Protein AF-0000000079034826 (afdb_homodimer)

Nearest PDB structures (foldseek):
  6r8k-assembly1_B  TM=9.678E-01  e=1.241E-10  Oryza sativa Japonica Group
  8b2r-assembly1_A  TM=9.821E-01  e=8.761E-10  Oryza sativa
  7qzd-assembly1_A  TM=9.753E-01  e=4.009E-10  Oryza sativa Japonica Group
  7bnt-assembly1_B  TM=9.607E-01  e=3.298E-10  synthetic construct
  6r8m-assembly2_E  TM=9.611E-01  e=1.213E-09  Oryza sativa

Foldseek 3Di:
DKKKWKKFADDDDPVLLVVLQVLLVPFPFWDDWDQDDPVSRMIITIGDPGDNVVSQVSSCVVRVHMDIDDMDDDDD/DKKKWKKFADDDDPVLLVVLQVLLVPFPFWDDWDQDDPVSRIIITIGDPGDRVVSQVSSCVPRVHMDTPDMDDDDD

Structure (mmCIF, N/CA/C/O backbone):
data_AF-0000000079034826-model_v1
#
loop_
_entity.id
_entity.type
_entity.pdbx_description
1 polymer 'HMA domain-containing protein'
#
loop_
_atom_site.group_PDB
_atom_site.id
_atom_site.type_symbol
_atom_site.label_atom_id
_atom_site.label_alt_id
_atom_site.label_comp_id
_atom_site.label_asym_id
_atom_site.label_entity_id
_atom_site.label_seq_id
_atom_site.pdbx_PDB_ins_code
_atom_site.Cartn_x
_atom_site.Cartn_y
_atom_site.Cartn_z
_atom_site.occupancy
_atom_site.B_iso_or_equiv
_atom_site.auth_seq_id
_atom_site.auth_comp_id
_atom_site.auth_asym_id
_atom_site.auth_atom_id
_atom_site.pdbx_PDB_model_num
ATOM 1 N N . MET A 1 1 ? 9.812 16.344 15.727 1 81.5 1 MET A N 1
ATOM 2 C CA . MET A 1 1 ? 9.266 15.219 16.469 1 81.5 1 MET A CA 1
ATOM 3 C C . MET A 1 1 ? 8.289 14.422 15.617 1 81.5 1 MET A C 1
ATOM 5 O O . MET A 1 1 ? 7.539 15 14.82 1 81.5 1 MET A O 1
ATOM 9 N N . MET A 1 2 ? 8.188 13.094 15.805 1 92.06 2 MET A N 1
ATOM 10 C CA . MET A 1 2 ? 7.352 12.219 14.992 1 92.06 2 MET A CA 1
ATOM 11 C C . MET A 1 2 ? 5.895 12.289 15.438 1 92.06 2 MET A C 1
ATOM 13 O O . MET A 1 2 ? 5.605 12.391 16.625 1 92.06 2 MET A O 1
ATOM 17 N N . GLN A 1 3 ? 5.227 12.273 14.438 1 96.88 3 GLN A N 1
ATOM 18 C CA . GLN A 1 3 ? 3.797 12.297 14.734 1 96.88 3 GLN A CA 1
ATOM 19 C C . GLN A 1 3 ? 3.09 11.086 14.133 1 96.88 3 GLN A C 1
ATOM 21 O O . GLN A 1 3 ? 3.477 10.594 13.07 1 96.88 3 GLN A O 1
ATOM 26 N N . LYS A 1 4 ? 1.916 10.719 14.906 1 98.19 4 LYS A N 1
ATOM 27 C CA . LYS A 1 4 ? 0.919 9.758 14.43 1 98.19 4 LYS A CA 1
ATOM 28 C C . LYS A 1 4 ? -0.43 10.438 14.211 1 98.19 4 LYS A C 1
ATOM 30 O O . LYS A 1 4 ? -0.997 11.023 15.133 1 98.19 4 LYS A O 1
ATOM 35 N N . ILE A 1 5 ? -0.812 10.328 13 1 98.62 5 ILE A N 1
ATOM 36 C CA . ILE A 1 5 ? -2.088 10.906 12.602 1 98.62 5 ILE A CA 1
ATOM 37 C C . ILE A 1 5 ? -3.012 9.82 12.07 1 98.62 5 ILE A C 1
ATOM 39 O O . ILE A 1 5 ? -2.607 9.008 11.234 1 98.62 5 ILE A O 1
ATOM 43 N N . VAL A 1 6 ? -4.215 9.727 12.57 1 98.75 6 VAL A N 1
ATOM 44 C CA . VAL A 1 6 ? -5.234 8.828 12.047 1 98.75 6 VAL A CA 1
ATOM 45 C C . VAL A 1 6 ? -6.41 9.633 11.492 1 98.75 6 VAL A C 1
ATOM 47 O O . VAL A 1 6 ? -6.957 10.492 12.188 1 98.75 6 VAL A O 1
ATOM 50 N N . VAL A 1 7 ? -6.719 9.359 10.273 1 98.69 7 VAL A N 1
ATOM 51 C CA . VAL A 1 7 ? -7.812 10.0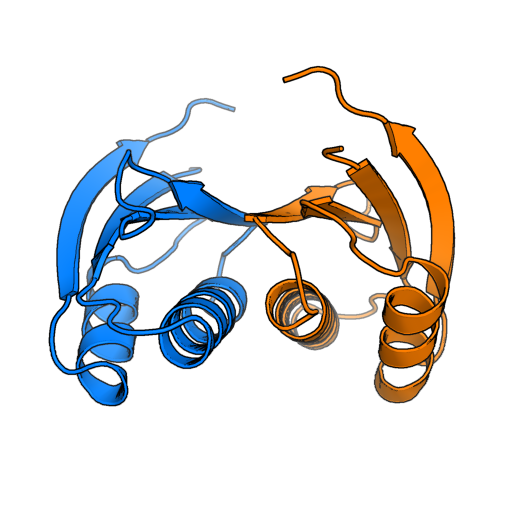39 9.586 1 98.69 7 VAL A CA 1
ATOM 52 C C . VAL A 1 7 ? -8.859 9.023 9.148 1 98.69 7 VAL A C 1
ATOM 54 O O . VAL A 1 7 ? -8.523 8.016 8.516 1 98.69 7 VAL A O 1
ATOM 57 N N . LYS A 1 8 ? -10.039 9.25 9.477 1 98.25 8 LYS A N 1
ATOM 58 C CA . LYS A 1 8 ? -11.148 8.461 8.953 1 98.25 8 LYS A CA 1
ATOM 59 C C . LYS A 1 8 ? -11.625 9.016 7.613 1 98.25 8 LYS A C 1
ATOM 61 O O . LYS A 1 8 ? -11.898 10.211 7.484 1 98.25 8 LYS A O 1
ATOM 66 N N . VAL A 1 9 ? -11.711 8.117 6.633 1 98.06 9 VAL A N 1
ATOM 67 C CA . VAL A 1 9 ? -12.117 8.508 5.285 1 98.06 9 VAL A CA 1
ATOM 68 C C . VAL A 1 9 ? -13.32 7.676 4.848 1 98.06 9 VAL A C 1
ATOM 70 O O . VAL A 1 9 ? -13.539 6.57 5.355 1 98.06 9 VAL A O 1
ATOM 73 N N . LYS A 1 10 ? -14.109 8.258 4.059 1 92.12 10 LYS A N 1
ATOM 74 C CA . LYS A 1 10 ? -15.18 7.496 3.426 1 92.12 10 LYS A CA 1
ATOM 75 C C . LYS A 1 10 ? -14.656 6.684 2.248 1 92.12 10 LYS A C 1
ATOM 77 O O . LYS A 1 10 ? -14.281 7.242 1.213 1 92.12 10 LYS A O 1
ATOM 82 N N . VAL A 1 11 ? -14.484 5.395 2.465 1 90.19 11 VAL A N 1
ATOM 83 C CA . VAL A 1 11 ? -14 4.48 1.436 1 90.19 11 VAL A CA 1
ATOM 84 C C . VAL A 1 11 ? -15.117 3.533 1.011 1 90.19 11 VAL A C 1
ATOM 86 O O . VAL A 1 11 ? -15.664 2.799 1.836 1 90.19 11 VAL A O 1
ATOM 89 N N . GLN A 1 12 ? -15.461 3.631 -0.243 1 89.25 12 GLN A N 1
ATOM 90 C CA . GLN A 1 12 ? -16.578 2.828 -0.733 1 89.25 12 GLN A CA 1
ATOM 91 C C . GLN A 1 12 ? -16.078 1.652 -1.57 1 89.25 12 GLN A C 1
ATOM 93 O O . GLN A 1 12 ? -16.844 0.719 -1.847 1 89.25 12 GLN A O 1
ATOM 98 N N . CYS A 1 13 ? -14.945 1.729 -1.911 1 92.94 13 CYS A N 1
ATOM 99 C CA . CYS A 1 13 ? -14.406 0.662 -2.746 1 92.94 13 CYS A CA 1
ATOM 100 C C . CYS A 1 13 ? -12.883 0.621 -2.662 1 92.94 13 CYS A C 1
ATOM 102 O O . CYS A 1 13 ? -12.266 1.509 -2.072 1 92.94 13 CYS A O 1
ATOM 104 N N . GLU A 1 14 ? -12.258 -0.489 -3.223 1 91.31 14 GLU A N 1
ATOM 105 C CA . GLU A 1 14 ? -10.82 -0.714 -3.152 1 91.31 14 GLU A CA 1
ATOM 106 C C . GLU A 1 14 ? -10.055 0.388 -3.877 1 91.31 14 GLU A C 1
ATOM 108 O O . GLU A 1 14 ? -8.953 0.765 -3.461 1 91.31 14 GLU A O 1
ATOM 113 N N . LYS A 1 15 ? -10.734 1.044 -4.918 1 92.81 15 LYS A N 1
ATOM 114 C CA . LYS A 1 15 ? -10.125 2.146 -5.66 1 92.81 15 LYS A CA 1
ATOM 115 C C . LYS A 1 15 ? -9.961 3.379 -4.777 1 92.81 15 LYS A C 1
ATOM 117 O O . LYS A 1 15 ? -8.938 4.062 -4.836 1 92.81 15 LYS A O 1
ATOM 122 N N . CYS A 1 16 ? -10.93 3.576 -3.928 1 94.94 16 CYS A N 1
ATOM 123 C CA . CYS A 1 16 ? -10.875 4.711 -3.016 1 94.94 16 CYS A CA 1
ATOM 124 C C . CYS A 1 16 ? -9.805 4.508 -1.952 1 94.94 16 CYS A C 1
ATOM 126 O O . CYS A 1 16 ? -9.117 5.453 -1.57 1 94.94 16 CYS A O 1
ATOM 128 N N . ARG A 1 17 ? -9.727 3.357 -1.491 1 95.44 17 ARG A N 1
ATOM 129 C CA . ARG A 1 17 ? -8.711 3.055 -0.491 1 95.44 17 ARG A CA 1
ATOM 130 C C . ARG A 1 17 ? -7.309 3.258 -1.059 1 95.44 17 ARG A C 1
ATOM 132 O O . ARG A 1 17 ? -6.445 3.846 -0.401 1 95.44 17 ARG A O 1
ATOM 139 N N . THR A 1 18 ? -7.117 2.77 -2.266 1 95.81 18 THR A N 1
ATOM 140 C CA . THR A 1 18 ? -5.832 2.934 -2.93 1 95.81 18 THR A CA 1
ATOM 141 C C . THR A 1 18 ? -5.512 4.414 -3.133 1 95.81 18 THR A C 1
ATOM 143 O O . THR A 1 18 ? -4.379 4.844 -2.918 1 95.81 18 THR A O 1
ATOM 146 N N . LYS A 1 19 ? -6.562 5.293 -3.445 1 96.5 19 LYS A N 1
ATOM 147 C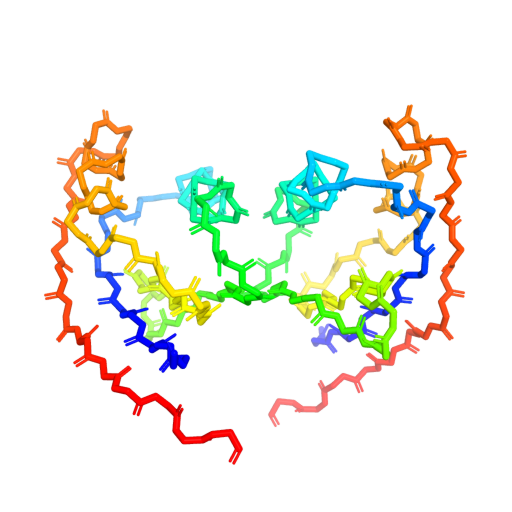 CA . LYS A 1 19 ? -6.395 6.738 -3.586 1 96.5 19 LYS A CA 1
ATOM 148 C C . LYS A 1 19 ? -5.996 7.379 -2.26 1 96.5 19 LYS A C 1
ATOM 150 O O . LYS A 1 19 ? -5.113 8.234 -2.221 1 96.5 19 LYS A O 1
ATOM 155 N N . ALA A 1 20 ? -6.633 6.938 -1.224 1 97.94 20 ALA A N 1
ATOM 156 C CA . ALA A 1 20 ? -6.32 7.477 0.098 1 97.94 20 ALA A CA 1
ATOM 157 C C . ALA A 1 20 ? -4.871 7.18 0.479 1 97.94 20 ALA A C 1
ATOM 159 O O . ALA A 1 20 ? -4.152 8.07 0.945 1 97.94 20 ALA A O 1
ATOM 160 N N . MET A 1 21 ? -4.391 5.977 0.231 1 97.94 21 MET A N 1
ATOM 161 C CA . MET A 1 21 ? -3.02 5.566 0.514 1 97.94 21 MET A CA 1
ATOM 162 C C . MET A 1 21 ? -2.025 6.406 -0.281 1 97.94 21 MET A C 1
ATOM 164 O O . MET A 1 21 ? -1.035 6.891 0.271 1 97.94 21 MET A O 1
ATOM 168 N N . LYS A 1 22 ? -2.381 6.66 -1.495 1 98.44 22 LYS A N 1
ATOM 169 C CA . LYS A 1 22 ? -1.52 7.441 -2.377 1 98.44 22 LYS A CA 1
ATOM 170 C C . LYS A 1 22 ? -1.37 8.875 -1.871 1 98.44 22 LYS A C 1
ATOM 172 O O . LYS A 1 22 ? -0.255 9.383 -1.765 1 98.44 22 LYS A O 1
ATOM 177 N N . ILE A 1 23 ? -2.459 9.5 -1.548 1 98.56 23 ILE A N 1
ATOM 178 C CA . ILE A 1 23 ? -2.457 10.883 -1.08 1 98.56 23 ILE A CA 1
ATOM 179 C C . ILE A 1 23 ? -1.651 10.984 0.214 1 98.56 23 ILE A C 1
ATOM 181 O O . ILE A 1 23 ? -0.807 11.875 0.356 1 98.56 23 ILE A O 1
ATOM 185 N N . ALA A 1 24 ? -1.909 10.031 1.141 1 98.69 24 ALA A N 1
ATOM 186 C CA . ALA A 1 24 ? -1.209 10.047 2.422 1 98.69 24 ALA A CA 1
ATOM 187 C C . ALA A 1 24 ? 0.287 9.812 2.232 1 98.69 24 ALA A C 1
ATOM 189 O O . ALA A 1 24 ? 1.111 10.492 2.844 1 98.69 24 ALA A O 1
ATOM 190 N N . ALA A 1 25 ? 0.724 8.898 1.321 1 98.25 25 ALA A N 1
ATOM 191 C CA . ALA A 1 25 ? 2.115 8.508 1.108 1 98.25 25 ALA A CA 1
ATOM 192 C C . ALA A 1 25 ? 2.914 9.641 0.481 1 98.25 25 ALA A C 1
ATOM 194 O O . ALA A 1 25 ? 4.137 9.703 0.623 1 98.25 25 ALA A O 1
ATOM 195 N N . THR A 1 26 ? 2.127 10.625 -0.133 1 97.62 26 THR A N 1
ATOM 196 C CA . THR A 1 26 ? 2.83 11.68 -0.862 1 97.62 26 THR A CA 1
ATOM 197 C C . THR A 1 26 ? 2.893 12.961 -0.036 1 97.62 26 THR A C 1
ATOM 199 O O . THR A 1 26 ? 3.514 13.945 -0.451 1 97.62 26 THR A O 1
ATOM 202 N N . ALA A 1 27 ? 2.289 12.969 1.034 1 97.25 27 ALA A N 1
ATOM 203 C CA . ALA A 1 27 ? 2.346 14.141 1.901 1 97.25 27 ALA A CA 1
ATOM 204 C C . ALA A 1 27 ? 3.758 14.367 2.43 1 97.25 27 ALA A C 1
ATOM 206 O O . ALA A 1 27 ? 4.488 13.406 2.699 1 97.25 27 ALA A O 1
ATOM 207 N N . GLN A 1 28 ? 4.184 15.648 2.586 1 96 28 GLN A N 1
ATOM 208 C CA . GLN A 1 28 ? 5.52 15.984 3.068 1 96 28 GLN A CA 1
ATOM 209 C C . GLN A 1 28 ? 5.738 15.469 4.488 1 96 28 GLN A C 1
ATOM 211 O O . GLN A 1 28 ? 4.871 15.633 5.352 1 96 28 GLN A O 1
ATOM 216 N N . GLY A 1 29 ? 6.797 14.867 4.676 1 95.31 29 GLY A N 1
ATOM 217 C CA . GLY A 1 29 ? 7.215 14.492 6.016 1 95.31 29 GLY A CA 1
ATOM 218 C C . GLY A 1 29 ? 6.77 13.094 6.406 1 95.31 29 GLY A C 1
ATOM 219 O O . GLY A 1 29 ? 7.074 12.625 7.504 1 95.31 29 GLY A O 1
ATOM 220 N N . VAL A 1 30 ? 6.188 12.375 5.52 1 97.69 30 VAL A N 1
ATOM 221 C CA . VAL A 1 30 ? 5.613 11.07 5.832 1 97.69 30 VAL A CA 1
ATOM 222 C C . VAL A 1 30 ? 6.707 10 5.785 1 97.69 30 VAL 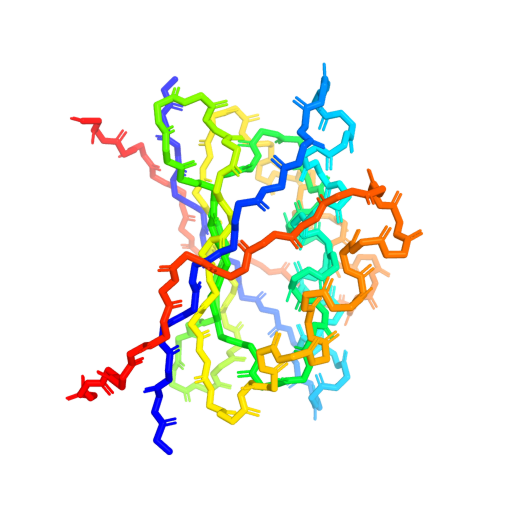A C 1
ATOM 224 O O . VAL A 1 30 ? 7.516 9.969 4.855 1 97.69 30 VAL A O 1
ATOM 227 N N . ASN A 1 31 ? 6.668 9.086 6.84 1 96.38 31 ASN A N 1
ATOM 228 C CA . ASN A 1 31 ? 7.582 7.949 6.902 1 96.38 31 ASN A CA 1
ATOM 229 C C . ASN A 1 31 ? 6.84 6.621 6.773 1 96.38 31 ASN A C 1
ATOM 231 O O . ASN A 1 31 ? 7.398 5.637 6.281 1 96.38 31 ASN A O 1
ATOM 235 N N . LYS A 1 32 ? 5.566 6.602 7.199 1 98.12 32 LYS A N 1
ATOM 236 C CA . LYS A 1 32 ? 4.762 5.383 7.207 1 98.12 32 LYS A CA 1
ATOM 237 C C . LYS A 1 32 ? 3.285 5.695 7 1 98.12 32 LYS A C 1
ATOM 239 O O . LYS A 1 32 ? 2.76 6.648 7.574 1 98.12 32 LYS A O 1
ATOM 244 N N . VAL A 1 33 ? 2.59 4.816 6.199 1 98.75 33 VAL A N 1
ATOM 245 C CA . VAL A 1 33 ? 1.151 4.895 5.969 1 98.75 33 VAL A CA 1
ATOM 246 C C . VAL A 1 33 ? 0.535 3.502 6.062 1 98.75 33 VAL A C 1
ATOM 248 O O . VAL A 1 33 ? 1.111 2.527 5.57 1 98.75 33 VAL A O 1
ATOM 251 N N . SER A 1 34 ? -0.609 3.381 6.648 1 98.44 34 SER A N 1
ATOM 252 C CA . SER A 1 34 ? -1.301 2.098 6.738 1 98.44 34 SER A CA 1
ATOM 253 C C . SER A 1 34 ? -2.812 2.289 6.801 1 98.44 34 SER A C 1
ATOM 255 O O . SER A 1 34 ? -3.293 3.35 7.203 1 98.44 34 SER A O 1
ATOM 257 N N . ILE A 1 35 ? -3.502 1.3 6.422 1 97.12 35 ILE A N 1
ATOM 258 C CA . ILE A 1 35 ? -4.953 1.231 6.539 1 97.12 35 ILE A CA 1
ATOM 259 C C . ILE A 1 35 ? -5.336 0.514 7.828 1 97.12 35 ILE A C 1
ATOM 261 O O . ILE A 1 35 ? -4.836 -0.577 8.109 1 97.12 35 ILE A O 1
ATOM 265 N N . GLN A 1 36 ? -6.086 1.116 8.539 1 95.94 36 GLN A N 1
ATOM 266 C CA . GLN A 1 36 ? -6.492 0.604 9.844 1 95.94 36 GLN A CA 1
ATOM 267 C C . GLN A 1 36 ? -8.016 0.619 9.992 1 95.94 36 GLN A C 1
ATOM 269 O O . GLN A 1 36 ? -8.727 1.077 9.094 1 95.94 36 GLN A O 1
ATOM 274 N N . GLY A 1 37 ? -8.453 0.048 11.164 1 92.12 37 GLY A N 1
ATOM 275 C CA . GLY A 1 37 ? -9.867 0.025 11.492 1 92.12 37 GLY A CA 1
ATOM 276 C C . GLY A 1 37 ? -10.562 -1.241 11.039 1 92.12 37 GLY A C 1
ATOM 277 O O . GLY A 1 37 ? -10.18 -1.839 10.031 1 92.12 37 GLY A O 1
ATOM 278 N N . VAL A 1 38 ? -11.547 -1.6 11.617 1 91.25 38 VAL A N 1
ATOM 279 C CA . VAL A 1 38 ? -12.328 -2.803 11.344 1 91.25 38 VAL A CA 1
ATOM 280 C C . VAL A 1 38 ? -12.93 -2.717 9.945 1 91.25 38 VAL A C 1
ATOM 282 O O . VAL A 1 38 ? -12.914 -3.699 9.195 1 91.25 38 VAL A O 1
ATOM 285 N N . ASP A 1 39 ? -13.266 -1.565 9.586 1 93.06 39 ASP A N 1
ATOM 286 C CA . ASP A 1 39 ? -13.883 -1.379 8.273 1 93.06 39 ASP A CA 1
ATOM 287 C C . ASP A 1 39 ? -12.844 -0.948 7.238 1 93.06 39 ASP A C 1
ATOM 289 O O . ASP A 1 39 ? -13.195 -0.687 6.082 1 93.06 39 ASP A O 1
ATOM 293 N N . ARG A 1 40 ? -11.609 -0.764 7.586 1 94.75 40 ARG A N 1
ATOM 294 C CA . ARG A 1 40 ? -10.508 -0.382 6.703 1 94.75 40 ARG A CA 1
ATOM 295 C C . ARG A 1 40 ? -10.742 1 6.102 1 94.75 40 ARG A C 1
ATOM 297 O O . ARG A 1 40 ? -10.594 1.188 4.891 1 94.75 40 ARG A O 1
ATOM 304 N N . ASP A 1 41 ? -11.289 1.846 7.078 1 96.69 41 ASP A N 1
ATOM 305 C CA . ASP A 1 41 ? -11.609 3.201 6.641 1 96.69 41 ASP A CA 1
ATOM 306 C C . ASP A 1 41 ? -10.797 4.234 7.414 1 96.69 41 ASP A C 1
ATOM 308 O O . ASP A 1 41 ? -11.156 5.41 7.461 1 96.69 41 ASP A O 1
ATOM 312 N N . HIS A 1 42 ? -9.766 3.773 8.07 1 98.12 42 HIS A N 1
ATOM 313 C CA . HIS A 1 42 ? -8.812 4.66 8.727 1 98.12 42 HIS A CA 1
ATOM 314 C C . HIS A 1 42 ? -7.445 4.59 8.062 1 98.12 42 HIS A C 1
ATOM 316 O O . HIS A 1 42 ? -6.883 3.504 7.898 1 98.12 42 HIS A O 1
ATOM 322 N N . VAL A 1 43 ? -6.961 5.828 7.73 1 98.62 43 VAL A N 1
ATOM 323 C CA . VAL A 1 43 ? -5.59 5.949 7.242 1 98.62 43 VAL A CA 1
ATOM 324 C C . VAL A 1 43 ? -4.684 6.449 8.367 1 98.62 43 VAL A C 1
ATOM 326 O O . VAL A 1 43 ? -4.918 7.52 8.93 1 98.62 43 VAL A O 1
ATOM 329 N N . GLU A 1 44 ? -3.713 5.645 8.75 1 98.69 44 GLU A N 1
ATOM 330 C CA . GLU A 1 44 ? -2.715 6.055 9.734 1 98.69 44 GLU A CA 1
ATOM 331 C C . GLU A 1 44 ? -1.424 6.504 9.055 1 98.69 44 GLU A C 1
ATOM 333 O O . GLU A 1 44 ? -0.891 5.801 8.195 1 98.69 44 GLU A O 1
ATOM 338 N N . VAL A 1 45 ? -1.035 7.707 9.492 1 98.69 45 VAL A N 1
ATOM 339 C CA . VAL A 1 45 ? 0.177 8.312 8.953 1 98.69 45 VAL A CA 1
ATOM 340 C C . VAL A 1 45 ? 1.162 8.602 10.078 1 98.69 45 VAL A C 1
ATOM 342 O O . VAL A 1 45 ? 0.798 9.203 11.094 1 98.69 45 VAL A O 1
ATOM 345 N N . ILE A 1 46 ? 2.49 8.164 9.93 1 98.31 46 ILE A N 1
ATOM 346 C CA . ILE A 1 46 ? 3.564 8.484 10.859 1 98.31 46 ILE A CA 1
ATOM 347 C C . ILE A 1 46 ? 4.668 9.25 10.133 1 98.31 46 ILE A C 1
ATOM 349 O O . ILE A 1 46 ? 5.086 8.852 9.039 1 98.31 46 ILE A O 1
ATOM 353 N N . GLY A 1 47 ? 4.957 10.391 10.688 1 97.38 47 GLY A N 1
ATOM 354 C CA . GLY A 1 47 ? 6.012 11.156 10.047 1 97.38 47 GLY A CA 1
ATOM 355 C C . GLY A 1 47 ? 6.461 12.352 10.859 1 97.38 47 GLY A C 1
ATOM 356 O O . GLY A 1 47 ? 5.934 12.609 11.945 1 97.38 47 GLY A O 1
ATOM 357 N N . ASP A 1 48 ? 7.582 13.031 10.336 1 94.62 48 ASP A N 1
ATOM 358 C CA . ASP A 1 48 ? 8.164 14.211 10.961 1 94.62 48 ASP A CA 1
ATOM 359 C C . ASP A 1 48 ? 7.66 15.492 10.289 1 94.62 48 ASP A C 1
ATOM 361 O O . ASP A 1 48 ? 7.996 15.766 9.141 1 94.62 48 ASP A O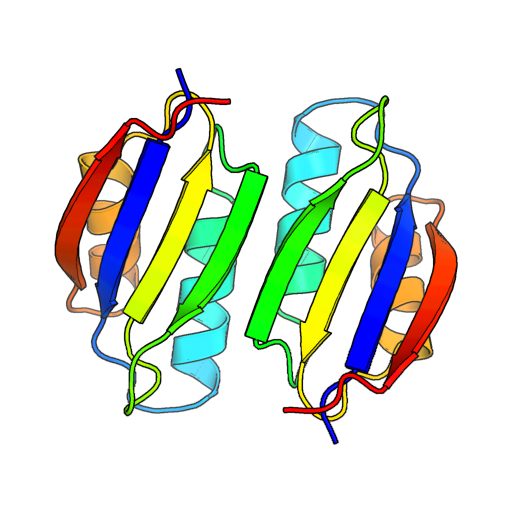 1
ATOM 365 N N . GLY A 1 49 ? 6.719 16.203 11.055 1 93.38 49 GLY A N 1
ATOM 366 C CA . GLY A 1 49 ? 6.277 17.484 10.547 1 93.38 49 GLY A CA 1
ATOM 367 C C . GLY A 1 49 ? 5.133 17.391 9.562 1 93.38 49 GLY A C 1
ATOM 368 O O . GLY A 1 49 ? 5.008 18.219 8.656 1 93.38 49 GLY A O 1
ATOM 369 N N . VAL A 1 50 ? 4.324 16.328 9.656 1 96.94 50 VAL A N 1
ATOM 370 C CA . VAL A 1 50 ? 3.168 16.203 8.781 1 96.94 50 VAL A CA 1
ATOM 371 C C . VAL A 1 50 ? 2.09 17.203 9.203 1 96.94 50 VAL A C 1
ATOM 373 O O . VAL A 1 50 ? 1.755 17.297 10.383 1 96.94 50 VAL A O 1
ATOM 376 N N . ASP A 1 51 ? 1.718 18.016 8.188 1 97.25 51 ASP A N 1
ATOM 377 C CA . ASP A 1 51 ? 0.61 18.922 8.453 1 97.25 51 ASP A CA 1
ATOM 378 C C . ASP A 1 51 ? -0.731 18.203 8.375 1 97.25 51 ASP A C 1
ATOM 380 O O . ASP A 1 51 ? -1.254 17.969 7.281 1 97.25 51 ASP A O 1
ATOM 384 N N . SER A 1 52 ? -1.383 17.906 9.609 1 97.81 52 SER A N 1
ATOM 385 C CA . SER A 1 52 ? -2.592 17.094 9.68 1 97.81 52 SER A CA 1
ATOM 386 C C . SER A 1 52 ? -3.771 17.797 9.016 1 97.81 52 SER A C 1
ATOM 388 O O . SER A 1 52 ? -4.625 17.156 8.406 1 97.81 52 SER A O 1
ATOM 390 N N . VAL A 1 53 ? -3.711 19.078 9.031 1 97.5 53 VAL A N 1
ATOM 391 C CA . VAL A 1 53 ? -4.805 19.844 8.422 1 97.5 53 VAL A CA 1
ATOM 392 C C . VAL A 1 53 ? -4.703 19.766 6.902 1 97.5 53 VAL A C 1
ATOM 394 O O . VAL A 1 53 ? -5.688 19.484 6.219 1 97.5 53 VAL A O 1
ATOM 397 N N . CYS A 1 54 ? -3.516 19.938 6.445 1 97.88 54 CYS A N 1
ATOM 398 C CA . CYS A 1 54 ? -3.299 19.891 5.004 1 97.88 54 CYS A CA 1
ATOM 399 C C . CYS A 1 54 ? -3.555 18.5 4.457 1 97.88 54 CYS A C 1
ATOM 401 O O . CYS A 1 54 ? -4.141 18.344 3.383 1 97.88 54 CYS A O 1
ATOM 403 N N . LEU A 1 55 ? -3.123 17.484 5.137 1 98.38 55 LEU A N 1
ATOM 404 C CA . LEU A 1 55 ? -3.387 16.094 4.742 1 98.38 55 LEU A CA 1
ATOM 405 C C . LEU A 1 55 ? -4.887 15.836 4.652 1 98.38 55 LEU A C 1
ATOM 407 O O . LEU A 1 55 ? -5.367 15.312 3.648 1 98.38 55 LEU A O 1
ATOM 411 N N . THR A 1 56 ? -5.621 16.234 5.691 1 98.62 56 THR A N 1
ATOM 412 C CA . THR A 1 56 ? -7.055 15.977 5.746 1 98.62 56 THR A CA 1
ATOM 413 C C . THR A 1 56 ? -7.781 16.734 4.633 1 98.62 56 THR A C 1
ATOM 415 O O . THR A 1 56 ? -8.703 16.203 4.016 1 98.62 56 THR A O 1
ATOM 418 N N . LYS A 1 57 ? -7.324 17.875 4.41 1 98.5 57 LYS A N 1
ATOM 419 C CA . LYS A 1 57 ? -7.902 18.656 3.32 1 98.5 57 LYS A CA 1
ATOM 420 C C . LYS A 1 57 ? -7.672 17.984 1.974 1 98.5 57 LYS A C 1
ATOM 422 O O . LYS A 1 57 ? -8.578 17.922 1.138 1 98.5 57 LYS A O 1
ATOM 427 N N . ALA A 1 58 ? -6.488 17.5 1.775 1 98.44 58 ALA A N 1
ATOM 428 C CA . ALA A 1 58 ? -6.164 16.797 0.537 1 98.44 58 ALA A CA 1
ATOM 429 C C . ALA A 1 58 ? -7.039 15.57 0.361 1 98.44 58 ALA A C 1
ATOM 431 O O . ALA A 1 58 ? -7.516 15.289 -0.742 1 98.44 58 ALA A O 1
ATOM 432 N N . LEU A 1 59 ? -7.336 14.836 1.324 1 98.38 59 LEU A N 1
ATOM 433 C CA . LEU A 1 59 ? -8.188 13.648 1.3 1 98.38 59 LEU A CA 1
ATOM 434 C C . LEU A 1 59 ? -9.633 14.031 0.995 1 98.38 59 LEU A C 1
ATOM 436 O O . LEU A 1 59 ? -10.297 13.359 0.2 1 98.38 59 LEU A O 1
ATOM 440 N N . ARG A 1 60 ? -10.078 15.102 1.642 1 97.75 60 ARG A N 1
ATOM 441 C CA . ARG A 1 60 ? -11.445 15.547 1.393 1 97.75 60 ARG A CA 1
ATOM 442 C C . ARG A 1 60 ? -11.633 15.953 -0.068 1 97.75 60 ARG A C 1
ATOM 444 O O . ARG A 1 60 ? -12.688 15.695 -0.655 1 97.75 60 ARG A O 1
ATOM 451 N N . LYS A 1 61 ? -10.594 16.578 -0.523 1 97.5 61 LYS A N 1
ATOM 452 C CA . LYS A 1 61 ? -10.688 17.062 -1.897 1 97.5 61 LYS A CA 1
ATOM 453 C C . LYS A 1 61 ? -10.891 15.914 -2.875 1 97.5 61 LYS A C 1
ATOM 455 O O . LYS A 1 61 ? -11.633 16.047 -3.852 1 97.5 61 LYS A O 1
ATOM 460 N N . LYS A 1 62 ? -10.312 14.805 -2.627 1 96.06 62 LYS A N 1
ATOM 461 C CA . LYS A 1 62 ? -10.32 13.688 -3.568 1 96.06 62 LYS A CA 1
ATOM 462 C C . LYS A 1 62 ? -11.391 12.664 -3.197 1 96.06 62 LYS A C 1
ATOM 464 O O . LYS A 1 62 ? -11.922 11.969 -4.066 1 96.06 62 LYS A O 1
ATOM 469 N N . LEU A 1 63 ? -11.703 12.469 -1.98 1 96.94 63 LEU A N 1
ATOM 470 C CA . LEU A 1 63 ? -12.555 11.367 -1.537 1 96.94 63 LEU A CA 1
ATOM 471 C C . LEU A 1 63 ? -13.898 11.883 -1.05 1 96.94 63 LEU A C 1
ATOM 473 O O . LEU A 1 63 ? -14.82 11.102 -0.811 1 96.94 63 LEU A O 1
ATOM 477 N N . GLY A 1 64 ? -14.008 13.102 -0.904 1 96.19 64 GLY A N 1
ATOM 478 C CA . GLY A 1 64 ? -15.266 13.688 -0.465 1 96.19 64 GLY A CA 1
ATOM 479 C C . GLY A 1 64 ? -15.312 13.938 1.029 1 96.19 64 GLY A C 1
ATOM 480 O O . GLY A 1 64 ? -15.641 15.047 1.464 1 96.19 64 GLY A O 1
ATOM 481 N N . SER A 1 65 ? -14.992 12.953 1.816 1 96.75 65 SER A N 1
ATOM 482 C CA . SER A 1 65 ? -15.047 13.141 3.264 1 96.75 65 SER A CA 1
ATOM 483 C C . SER A 1 65 ? -13.805 12.555 3.941 1 96.75 65 SER A C 1
ATOM 485 O O . SER A 1 65 ? -13.375 11.453 3.611 1 96.75 65 SER A O 1
ATOM 487 N N . ALA A 1 66 ? -13.32 13.344 4.961 1 98.25 66 ALA A N 1
ATOM 488 C CA . ALA A 1 66 ? -12.195 12.953 5.805 1 98.25 66 ALA A CA 1
ATOM 489 C C . ALA A 1 66 ? -12.203 13.719 7.125 1 98.25 66 ALA A C 1
ATOM 491 O O . ALA A 1 66 ? -12.391 14.938 7.141 1 98.25 66 ALA A O 1
ATOM 492 N N . THR A 1 67 ? -12.031 12.984 8.203 1 98.25 67 THR A N 1
ATOM 493 C CA . THR A 1 67 ? -12.039 13.586 9.531 1 98.25 67 THR A CA 1
ATOM 494 C C . THR A 1 67 ? -10.867 13.062 10.359 1 98.25 67 THR A C 1
ATOM 496 O O . THR A 1 67 ? -10.656 11.852 10.445 1 98.25 67 THR A O 1
ATOM 499 N N . ILE A 1 68 ? -10.117 13.945 11.023 1 98.31 68 ILE A N 1
ATOM 500 C CA . ILE A 1 68 ? -9.008 13.539 11.875 1 98.31 68 ILE A CA 1
ATOM 501 C C . ILE A 1 68 ? -9.547 12.844 13.125 1 98.31 68 ILE A C 1
ATOM 503 O O . ILE A 1 68 ? -10.398 13.383 13.828 1 98.31 68 ILE A O 1
ATOM 507 N N . VAL A 1 69 ? -9.086 11.773 13.352 1 98.25 69 VAL A N 1
ATOM 508 C CA . VAL A 1 69 ? -9.5 10.977 14.5 1 98.25 69 VAL A CA 1
ATOM 509 C C . VAL A 1 69 ? -8.469 11.109 15.625 1 98.25 69 VA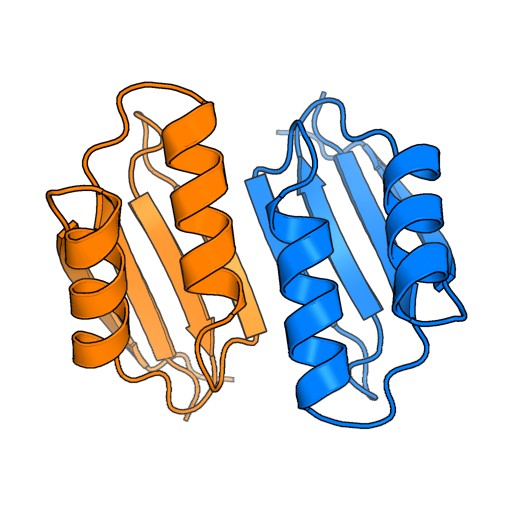L A C 1
ATOM 511 O O . VAL A 1 69 ? -8.828 11.125 16.797 1 98.25 69 VAL A O 1
ATOM 514 N N . LYS A 1 70 ? -7.188 11.188 15.32 1 97.94 70 LYS A N 1
ATOM 515 C CA . LYS A 1 70 ? -6.121 11.195 16.312 1 97.94 70 LYS A CA 1
ATOM 516 C C . LYS A 1 70 ? -4.859 11.859 15.766 1 97.94 70 LYS A C 1
ATOM 518 O O . LYS A 1 70 ? -4.504 11.664 14.602 1 97.94 70 LYS A O 1
ATOM 523 N N . VAL A 1 71 ? -4.312 12.852 16.641 1 97.56 71 VAL A N 1
ATOM 524 C CA . VAL A 1 71 ? -2.977 13.383 16.406 1 97.56 71 VAL A CA 1
ATOM 525 C C . VAL A 1 71 ? -2.139 13.266 17.688 1 97.56 71 VAL A C 1
ATOM 527 O O . VAL A 1 71 ? -2.521 13.781 18.734 1 97.56 71 VAL A O 1
ATOM 530 N N . GLU A 1 72 ? -1.059 12.484 17.516 1 97.06 72 GLU A N 1
ATOM 531 C CA . GLU A 1 72 ? -0.231 12.336 18.703 1 97.06 72 GLU A CA 1
ATOM 532 C C . GLU A 1 72 ? 1.253 12.336 18.344 1 97.06 72 GLU A C 1
ATOM 534 O O . GLU A 1 72 ? 1.63 11.953 17.234 1 97.06 72 GLU A O 1
ATOM 539 N N . GLN A 1 73 ? 2.045 12.844 19.422 1 93.81 73 GLN A N 1
ATOM 540 C CA . GLN A 1 73 ? 3.494 12.773 19.266 1 93.81 73 GLN A CA 1
ATOM 541 C C . GLN A 1 73 ? 4.012 11.375 19.594 1 93.81 73 GLN A C 1
ATOM 543 O O . GLN A 1 73 ? 3.549 10.742 20.547 1 93.81 73 GLN A O 1
ATOM 548 N N . VAL A 1 74 ? 4.836 10.883 18.609 1 88.62 74 VAL A N 1
ATOM 549 C CA . VAL A 1 74 ? 5.422 9.57 18.828 1 88.62 74 VAL A CA 1
ATOM 550 C C . VAL A 1 74 ? 6.875 9.719 19.281 1 88.62 74 VAL A C 1
ATOM 552 O O . VAL A 1 74 ? 7.633 10.5 18.703 1 88.62 74 VAL A O 1
ATOM 555 N N . LYS A 1 75 ? 7.094 9.273 20.484 1 75.81 75 LYS A N 1
ATOM 556 C CA . LYS A 1 75 ? 8.445 9.328 21.031 1 75.81 75 LYS A CA 1
ATOM 557 C C . LYS A 1 75 ? 9.375 8.352 20.312 1 75.81 75 LYS A C 1
ATOM 559 O O . LYS A 1 75 ? 8.961 7.246 19.953 1 75.81 75 LYS A O 1
ATOM 564 N N . GLY A 1 76 ? 10.383 8.672 19.672 1 58.22 76 GLY A N 1
ATOM 565 C CA . GLY A 1 76 ? 11.367 7.906 18.922 1 58.22 76 GLY A CA 1
ATOM 566 C C . GLY A 1 76 ? 12.086 6.875 19.781 1 58.22 76 GLY A C 1
ATOM 567 O O . GLY A 1 76 ? 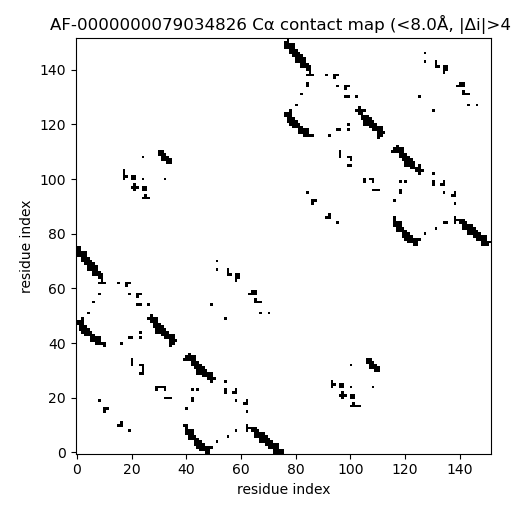12.062 6.953 21 1 58.22 76 GLY A O 1
ATOM 568 N N . MET B 1 1 ? -2.668 -14.797 2.547 1 82.12 1 MET B N 1
ATOM 569 C CA . MET B 1 1 ? -1.758 -14.625 3.676 1 82.12 1 MET B CA 1
ATOM 570 C C . MET B 1 1 ? -0.988 -13.312 3.559 1 82.12 1 MET B C 1
ATOM 572 O O . MET B 1 1 ? -0.621 -12.898 2.457 1 82.12 1 MET B O 1
ATOM 576 N N . MET B 1 2 ? -0.777 -12.617 4.734 1 92.19 2 MET B N 1
ATOM 577 C CA . MET B 1 2 ? -0.115 -11.312 4.77 1 92.19 2 MET B CA 1
ATOM 578 C C . MET B 1 2 ? 1.384 -11.461 4.527 1 92.19 2 MET B C 1
ATOM 580 O O . MET B 1 2 ? 2.01 -12.398 5.023 1 92.19 2 MET B O 1
ATOM 584 N N . GLN B 1 3 ? 1.92 -10.656 3.631 1 96.88 3 GLN B N 1
ATOM 585 C CA . GLN B 1 3 ? 3.346 -10.664 3.322 1 96.88 3 GLN B CA 1
ATOM 586 C C . GLN B 1 3 ? 4 -9.344 3.715 1 96.88 3 GLN B C 1
ATOM 588 O O . GLN B 1 3 ? 3.367 -8.289 3.646 1 96.88 3 GLN B O 1
ATOM 593 N N . LYS B 1 4 ? 5.227 -9.445 4.164 1 98.19 4 LYS B N 1
ATOM 594 C CA . LYS B 1 4 ? 6.164 -8.336 4.328 1 98.19 4 LYS B CA 1
ATOM 595 C C . LYS B 1 4 ? 7.246 -8.375 3.25 1 98.19 4 LYS B C 1
ATOM 597 O O . LYS B 1 4 ? 7.965 -9.367 3.113 1 98.19 4 LYS B O 1
ATOM 602 N N . ILE B 1 5 ? 7.238 -7.359 2.535 1 98.62 5 ILE B N 1
ATOM 603 C CA . ILE B 1 5 ? 8.211 -7.203 1.456 1 98.62 5 ILE B CA 1
ATOM 604 C C . ILE B 1 5 ? 9.078 -5.977 1.721 1 98.62 5 ILE B C 1
ATOM 606 O O . ILE B 1 5 ? 8.562 -4.898 2.029 1 98.62 5 ILE B O 1
ATOM 610 N N . VAL B 1 6 ? 10.367 -6.086 1.697 1 98.75 6 VAL B N 1
ATOM 611 C CA . VAL B 1 6 ? 11.305 -4.977 1.788 1 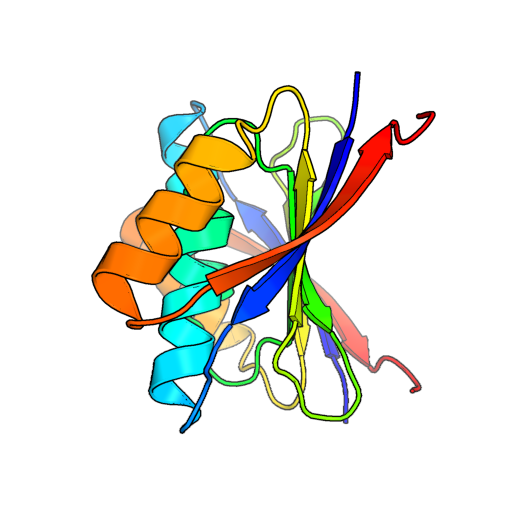98.75 6 VAL B CA 1
ATOM 612 C C . VAL B 1 6 ? 12.094 -4.859 0.486 1 98.75 6 VAL B C 1
ATOM 614 O O . VAL B 1 6 ? 12.688 -5.836 0.023 1 98.75 6 VAL B O 1
ATOM 617 N N . VAL B 1 7 ? 12.055 -3.695 -0.082 1 98.69 7 VAL B N 1
ATOM 618 C CA . VAL B 1 7 ? 12.75 -3.404 -1.331 1 98.69 7 VAL B CA 1
ATOM 619 C C . VAL B 1 7 ? 13.75 -2.27 -1.114 1 98.69 7 VAL B C 1
ATOM 621 O O . VAL B 1 7 ? 13.398 -1.221 -0.568 1 98.69 7 VAL B O 1
ATOM 624 N N . LYS B 1 8 ? 14.922 -2.451 -1.46 1 98.31 8 LYS B N 1
ATOM 625 C CA . LYS B 1 8 ? 15.93 -1.395 -1.487 1 98.31 8 LYS B CA 1
ATOM 626 C C . LYS B 1 8 ? 15.875 -0.613 -2.797 1 98.31 8 LYS B C 1
ATOM 628 O O . LYS B 1 8 ? 15.883 -1.202 -3.879 1 98.31 8 LYS B O 1
ATOM 633 N N . VAL B 1 9 ? 15.773 0.717 -2.699 1 98.12 9 VAL B N 1
ATOM 634 C CA . VAL B 1 9 ? 15.664 1.585 -3.867 1 98.12 9 VAL B CA 1
ATOM 635 C C . VAL B 1 9 ? 16.781 2.625 -3.846 1 98.12 9 VAL B C 1
ATOM 637 O O . VAL B 1 9 ? 17.328 2.943 -2.783 1 98.12 9 VAL B O 1
ATOM 640 N N . LYS B 1 10 ? 17.203 3.039 -5 1 93 10 LYS B N 1
ATOM 641 C CA . LYS B 1 10 ? 18.125 4.164 -5.094 1 93 10 LYS B CA 1
ATOM 642 C C . LYS B 1 10 ? 17.391 5.492 -4.938 1 93 10 LYS B C 1
ATOM 644 O O . LYS B 1 10 ? 16.625 5.898 -5.816 1 93 10 LYS B O 1
ATOM 649 N N . VAL B 1 11 ? 17.469 6.137 -3.758 1 90.19 11 VAL B N 1
ATOM 650 C CA . VAL B 1 11 ? 16.828 7.414 -3.459 1 90.19 11 VAL B CA 1
ATOM 651 C C . VAL B 1 11 ? 17.891 8.5 -3.303 1 90.19 11 VAL B C 1
ATOM 653 O O . VAL B 1 11 ? 18.766 8.406 -2.434 1 90.19 11 VAL B O 1
ATOM 656 N N . GLN B 1 12 ? 17.859 9.406 -4.168 1 89.38 12 GLN B N 1
ATOM 657 C CA . GLN B 1 12 ? 18.875 10.453 -4.152 1 89.38 12 GLN B CA 1
ATOM 658 C C . GLN B 1 12 ? 18.328 11.742 -3.541 1 89.38 12 GLN B C 1
ATOM 660 O O . GLN B 1 12 ? 19.094 12.648 -3.201 1 89.38 12 GLN B O 1
ATOM 665 N N . CYS B 1 13 ? 17.109 11.867 -3.383 1 93.12 13 CYS B N 1
ATOM 666 C CA . CYS B 1 13 ? 16.5 13.07 -2.834 1 93.12 13 CYS B CA 1
ATOM 667 C C . CYS B 1 13 ? 15.117 12.781 -2.277 1 93.12 13 CYS B C 1
ATOM 669 O O . CYS B 1 13 ? 14.594 11.68 -2.455 1 93.12 13 CYS B O 1
ATOM 671 N N . GLU B 1 14 ? 14.625 13.711 -1.612 1 92.31 14 GLU B N 1
ATOM 672 C CA . GLU B 1 14 ? 13.336 13.555 -0.946 1 92.31 14 GLU B CA 1
ATOM 673 C C . GLU B 1 14 ? 12.219 13.32 -1.956 1 92.31 14 GLU B C 1
ATOM 675 O O . GLU B 1 14 ? 11.258 12.602 -1.675 1 92.31 14 GLU B O 1
ATOM 680 N N . LYS B 1 15 ? 12.359 13.891 -3.152 1 93.25 15 LYS B N 1
ATOM 681 C CA . LYS B 1 15 ? 11.383 13.695 -4.215 1 93.25 15 LYS B CA 1
ATOM 682 C C . LYS B 1 15 ? 11.32 12.227 -4.648 1 93.25 15 LYS B C 1
ATOM 684 O O . LYS B 1 15 ? 10.242 11.688 -4.879 1 93.25 15 LYS B O 1
ATOM 689 N N . CYS B 1 16 ? 12.43 11.602 -4.754 1 95.31 16 CYS B N 1
ATOM 690 C CA . CYS B 1 16 ? 12.492 10.188 -5.121 1 95.31 16 CYS B CA 1
ATOM 691 C C . CYS B 1 16 ? 11.875 9.32 -4.039 1 95.31 16 CYS B C 1
ATOM 693 O O . CYS B 1 16 ? 11.195 8.336 -4.34 1 95.31 16 CYS B O 1
ATOM 695 N N . AR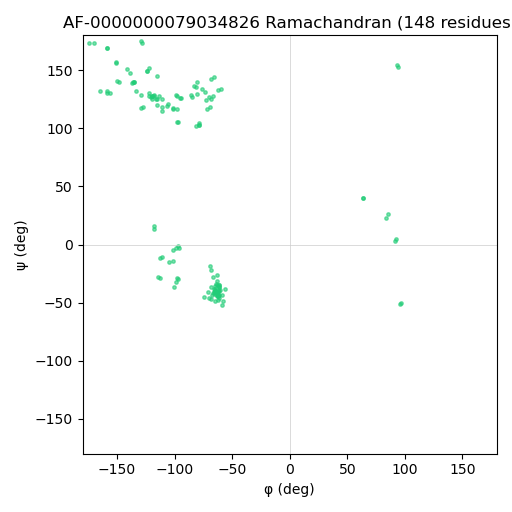G B 1 17 ? 12.109 9.703 -2.768 1 95.12 17 ARG B N 1
ATOM 696 C CA . ARG B 1 17 ? 11.531 8.945 -1.665 1 95.12 17 ARG B CA 1
ATOM 697 C C . ARG B 1 17 ? 10.008 9.031 -1.686 1 95.12 17 ARG B C 1
ATOM 699 O O . ARG B 1 17 ? 9.32 8.023 -1.516 1 95.12 17 ARG B O 1
ATOM 706 N N . THR B 1 18 ? 9.547 10.148 -1.959 1 96.38 18 THR B N 1
ATOM 707 C CA . THR B 1 18 ? 8.102 10.352 -2.039 1 96.38 18 THR B CA 1
ATOM 708 C C . THR B 1 18 ? 7.508 9.555 -3.199 1 96.38 18 THR B C 1
ATOM 710 O O . THR B 1 18 ? 6.449 8.945 -3.059 1 96.38 18 THR B O 1
ATOM 713 N N . LYS B 1 19 ? 8.211 9.508 -4.352 1 96.69 19 LYS B N 1
ATOM 714 C CA . LYS B 1 19 ? 7.777 8.711 -5.496 1 96.69 19 LYS B CA 1
ATOM 715 C C . LYS B 1 19 ? 7.73 7.227 -5.152 1 96.69 19 LYS B C 1
ATOM 717 O O . LYS B 1 19 ? 6.781 6.531 -5.512 1 96.69 19 LYS B O 1
ATOM 722 N N . ALA B 1 20 ? 8.711 6.785 -4.426 1 97.94 20 ALA B N 1
ATOM 723 C CA . ALA B 1 20 ? 8.758 5.383 -4.02 1 97.94 20 ALA B CA 1
ATOM 724 C C . ALA B 1 20 ? 7.57 5.031 -3.133 1 97.94 20 ALA B C 1
ATOM 726 O O . ALA B 1 20 ? 6.91 4.012 -3.346 1 97.94 20 ALA B O 1
ATOM 727 N N . MET B 1 21 ? 7.273 5.844 -2.234 1 98 21 MET B N 1
ATOM 728 C CA . MET B 1 21 ? 6.145 5.656 -1.326 1 98 21 MET B CA 1
ATOM 729 C C . MET B 1 21 ? 4.828 5.602 -2.096 1 98 21 MET B C 1
ATOM 731 O O . MET B 1 21 ? 4 4.723 -1.856 1 98 21 MET B O 1
ATOM 735 N N . LYS B 1 22 ? 4.715 6.484 -3.031 1 98.44 22 LYS B N 1
ATOM 736 C CA . LYS B 1 22 ? 3.5 6.551 -3.838 1 98.44 22 LYS B CA 1
ATOM 737 C C . LYS B 1 22 ? 3.293 5.262 -4.629 1 98.44 22 LYS B C 1
ATOM 739 O O . LYS B 1 22 ? 2.203 4.688 -4.613 1 98.44 22 LYS B O 1
ATOM 744 N N . ILE B 1 23 ? 4.258 4.77 -5.27 1 98.56 23 ILE B N 1
ATOM 745 C CA . ILE B 1 23 ? 4.195 3.562 -6.086 1 98.56 23 ILE B CA 1
ATOM 746 C C . ILE B 1 23 ? 3.846 2.363 -5.211 1 98.56 23 ILE B C 1
ATOM 748 O O . ILE B 1 23 ? 2.967 1.569 -5.555 1 98.56 23 ILE B O 1
ATOM 752 N N . ALA B 1 24 ? 4.52 2.33 -4.074 1 98.62 24 ALA B N 1
ATOM 753 C CA . ALA B 1 24 ? 4.277 1.219 -3.158 1 98.62 24 ALA B CA 1
ATOM 754 C C . ALA B 1 24 ? 2.855 1.266 -2.604 1 98.62 24 ALA B C 1
ATOM 756 O O . ALA B 1 24 ? 2.174 0.24 -2.535 1 98.62 24 ALA B O 1
ATOM 757 N N . ALA B 1 25 ? 2.416 2.393 -2.285 1 98.31 25 ALA B N 1
ATOM 758 C CA . ALA B 1 25 ? 1.11 2.576 -1.656 1 98.31 25 ALA B CA 1
ATOM 759 C C . ALA B 1 25 ? -0.018 2.244 -2.629 1 98.31 25 ALA B C 1
ATOM 761 O O . ALA B 1 25 ? -1.125 1.9 -2.209 1 98.31 25 ALA B O 1
ATOM 762 N N . THR B 1 26 ? 0.253 2.293 -3.943 1 97.5 26 THR B N 1
ATOM 763 C CA . THR B 1 26 ? -0.797 2.107 -4.938 1 97.5 26 THR B CA 1
ATOM 764 C C . THR B 1 26 ? -0.795 0.676 -5.469 1 97.5 26 THR B C 1
ATOM 766 O O . THR B 1 26 ? -1.66 0.302 -6.262 1 97.5 26 THR B O 1
ATOM 769 N N . ALA B 1 27 ? 0.15 -0.135 -5.016 1 97.12 27 ALA B N 1
ATOM 770 C CA . ALA B 1 27 ? 0.185 -1.531 -5.445 1 97.12 27 ALA B CA 1
ATOM 771 C C . ALA B 1 27 ? -1.004 -2.307 -4.883 1 97.12 27 ALA B C 1
ATOM 773 O O . ALA B 1 27 ? -1.451 -2.045 -3.764 1 97.12 27 ALA B O 1
ATOM 774 N N . GLN B 1 28 ? -1.567 -3.246 -5.715 1 95.81 28 GLN B N 1
ATOM 775 C CA . GLN B 1 28 ? -2.717 -4.035 -5.289 1 95.81 28 GLN B CA 1
ATOM 776 C C . GLN B 1 28 ? -2.391 -4.859 -4.047 1 95.81 28 GLN B C 1
ATOM 778 O O . GLN B 1 28 ? -1.336 -5.496 -3.979 1 95.81 28 GLN B O 1
ATOM 783 N N . GLY B 1 29 ? -3.287 -4.828 -3.074 1 95 29 GLY B N 1
ATOM 784 C CA . GLY B 1 29 ? -3.186 -5.699 -1.912 1 95 29 GLY B CA 1
ATOM 785 C C . GLY B 1 29 ? -2.418 -5.074 -0.763 1 95 29 GLY B C 1
ATOM 786 O O . GLY B 1 29 ? -2.27 -5.688 0.297 1 95 29 GLY B O 1
ATOM 787 N N . VAL B 1 30 ? -2.01 -3.838 -0.931 1 97.62 30 VAL B N 1
ATOM 788 C CA . VAL B 1 30 ? -1.165 -3.201 0.073 1 97.62 30 VAL B CA 1
ATOM 789 C C . VAL B 1 30 ? -2.027 -2.676 1.218 1 97.62 30 VAL B C 1
ATOM 791 O O . VAL B 1 30 ? -3.062 -2.045 0.984 1 97.62 30 VAL B O 1
ATOM 794 N N . ASN B 1 31 ? -1.471 -2.982 2.494 1 96.38 31 ASN B N 1
ATOM 795 C CA . ASN B 1 31 ? -2.125 -2.479 3.697 1 96.38 31 ASN B CA 1
ATOM 796 C C . ASN B 1 31 ? -1.259 -1.445 4.414 1 96.38 31 ASN B C 1
ATOM 798 O O . ASN B 1 31 ? -1.779 -0.542 5.07 1 96.38 31 ASN B O 1
ATOM 802 N N . LYS B 1 32 ? 0.058 -1.588 4.258 1 98.12 32 LYS B N 1
ATOM 803 C CA . LYS B 1 32 ? 1.005 -0.721 4.953 1 98.12 32 LYS B CA 1
ATOM 804 C C . LYS B 1 32 ? 2.268 -0.511 4.121 1 98.12 32 LYS B C 1
ATOM 806 O O . LYS B 1 32 ? 2.793 -1.456 3.529 1 98.12 32 LYS B O 1
ATOM 811 N N . VAL B 1 33 ? 2.779 0.779 4.141 1 98.75 33 VAL B N 1
ATOM 812 C CA . VAL B 1 33 ? 4.039 1.135 3.496 1 98.75 33 VAL B CA 1
ATOM 813 C C . VAL B 1 33 ? 4.867 2.018 4.426 1 98.75 33 VAL B C 1
ATOM 815 O O . VAL B 1 33 ? 4.328 2.904 5.094 1 98.75 33 VAL B O 1
ATOM 818 N N . SER B 1 34 ? 6.141 1.801 4.473 1 98.5 34 SER B N 1
ATOM 819 C CA . SER B 1 34 ? 7.02 2.623 5.297 1 98.5 34 SER B CA 1
ATOM 820 C C . SER B 1 34 ? 8.422 2.701 4.707 1 98.5 34 SER B C 1
ATOM 822 O O . SER B 1 34 ? 8.828 1.82 3.943 1 98.5 34 SER B O 1
ATOM 824 N N . ILE B 1 35 ? 9.117 3.76 5.09 1 97.19 35 ILE B N 1
ATOM 825 C CA . ILE B 1 35 ? 10.523 3.943 4.742 1 97.19 35 ILE B CA 1
ATOM 826 C C . ILE B 1 35 ? 11.406 3.43 5.879 1 97.19 35 ILE B C 1
ATOM 828 O O . ILE B 1 35 ? 11.195 3.785 7.043 1 97.19 35 ILE B O 1
ATOM 832 N N . GLN B 1 36 ? 12.258 2.602 5.547 1 96.25 36 GLN B N 1
ATOM 833 C CA . GLN B 1 36 ? 13.141 1.968 6.523 1 96.25 36 GLN B CA 1
ATOM 834 C C . GLN B 1 36 ? 14.602 2.088 6.102 1 96.25 36 GLN B C 1
ATOM 836 O O . GLN B 1 36 ? 14.906 2.629 5.039 1 96.25 36 GLN B O 1
ATOM 841 N N . GLY B 1 37 ? 15.492 1.647 7.02 1 92.5 37 GLY B N 1
ATOM 842 C CA . GLY B 1 37 ? 16.922 1.638 6.762 1 92.5 37 GLY B CA 1
ATOM 843 C C . GLY B 1 37 ? 17.625 2.879 7.273 1 92.5 37 GLY B C 1
ATOM 844 O O . GLY B 1 37 ? 17.047 3.961 7.316 1 92.5 37 GLY B O 1
ATOM 845 N N . VAL B 1 38 ? 18.812 2.775 7.586 1 91.88 38 VAL B N 1
ATOM 846 C CA . VAL B 1 38 ? 19.641 3.848 8.125 1 91.88 38 VAL B CA 1
ATOM 847 C C . VAL B 1 38 ? 19.734 4.988 7.109 1 91.88 38 VAL B C 1
ATOM 849 O O . VAL B 1 38 ? 19.641 6.16 7.48 1 91.88 38 VAL B O 1
ATOM 852 N N . ASP B 1 39 ? 19.75 4.676 5.883 1 93.75 39 ASP B N 1
ATOM 853 C CA . ASP B 1 39 ? 19.859 5.676 4.824 1 93.75 39 ASP B CA 1
ATOM 854 C C . ASP B 1 39 ? 18.484 6.051 4.27 1 93.75 39 ASP B C 1
ATOM 856 O O . ASP B 1 39 ? 18.391 6.84 3.328 1 93.75 39 ASP B O 1
ATOM 860 N N . ARG B 1 40 ? 17.422 5.402 4.766 1 95.19 40 ARG B N 1
ATOM 861 C CA . ARG B 1 40 ? 16.062 5.66 4.34 1 95.19 40 ARG B CA 1
ATOM 862 C C . ARG B 1 40 ? 15.867 5.32 2.865 1 95.19 40 ARG B C 1
ATOM 864 O O . ARG B 1 40 ? 15.312 6.117 2.105 1 95.19 40 ARG B O 1
ATOM 871 N N . ASP B 1 41 ? 16.516 4.203 2.537 1 96.94 41 ASP B N 1
ATOM 872 C CA . ASP B 1 41 ? 16.453 3.766 1.146 1 96.94 41 ASP B CA 1
ATOM 873 C C . ASP B 1 41 ? 15.781 2.398 1.029 1 96.94 41 ASP B C 1
ATOM 875 O O . ASP B 1 41 ? 15.945 1.705 0.022 1 96.94 41 ASP B O 1
ATOM 879 N N . HIS B 1 42 ? 15.109 1.902 2.066 1 98.19 42 HIS B N 1
ATOM 880 C CA . HIS B 1 42 ? 14.289 0.696 2.043 1 98.19 42 HIS B CA 1
ATOM 881 C C . HIS B 1 42 ? 12.812 1.034 2.178 1 98.19 42 HIS B C 1
ATOM 883 O O . HIS B 1 42 ? 12.414 1.731 3.113 1 98.19 42 HIS B O 1
ATOM 889 N N . VAL B 1 43 ? 12.031 0.528 1.168 1 98.62 43 VAL B N 1
ATOM 890 C CA . VAL B 1 43 ? 10.578 0.61 1.25 1 98.62 43 VAL B CA 1
ATOM 891 C C . VAL B 1 43 ? 10.016 -0.714 1.759 1 98.62 43 VAL B C 1
ATOM 893 O O . VAL B 1 43 ? 10.234 -1.766 1.155 1 98.62 43 VAL B O 1
ATOM 896 N N . GLU B 1 44 ? 9.391 -0.694 2.889 1 98.69 44 GLU B N 1
ATOM 897 C CA . GLU B 1 44 ? 8.711 -1.864 3.43 1 98.69 44 GLU B CA 1
ATOM 898 C C . GLU B 1 44 ? 7.215 -1.821 3.123 1 98.69 44 GLU B C 1
ATOM 900 O O . GLU B 1 44 ? 6.559 -0.806 3.359 1 98.69 44 GLU B O 1
ATOM 905 N N . VAL B 1 45 ? 6.734 -2.965 2.531 1 98.69 45 VAL B N 1
ATOM 906 C CA . VAL B 1 45 ? 5.332 -3.113 2.146 1 98.69 45 VAL B CA 1
ATOM 907 C C . VAL B 1 45 ? 4.73 -4.328 2.846 1 98.69 45 VAL B C 1
ATOM 909 O O . VAL B 1 45 ? 5.305 -5.422 2.809 1 98.69 45 VAL B O 1
ATOM 912 N N . ILE B 1 46 ? 3.6 -4.156 3.531 1 98.31 46 ILE B N 1
ATOM 913 C CA . ILE B 1 46 ? 2.836 -5.246 4.125 1 98.31 46 ILE B CA 1
ATOM 914 C C . ILE B 1 46 ? 1.449 -5.312 3.49 1 98.31 46 ILE B C 1
ATOM 916 O O . ILE B 1 46 ? 0.78 -4.289 3.34 1 98.31 46 ILE B O 1
ATOM 920 N N . GLY B 1 47 ? 1.112 -6.5 3.055 1 97.31 47 GLY B N 1
ATOM 921 C CA . GLY B 1 47 ? -0.206 -6.633 2.455 1 97.31 47 GLY B CA 1
ATOM 922 C C . GLY B 1 47 ? -0.562 -8.062 2.107 1 97.31 47 GLY B C 1
ATOM 923 O O . GLY B 1 47 ? 0.238 -8.977 2.32 1 97.31 47 GLY B O 1
ATOM 924 N N . ASP B 1 48 ? -1.871 -8.195 1.667 1 94.38 48 ASP B N 1
ATOM 925 C CA . ASP B 1 48 ? -2.41 -9.492 1.28 1 94.38 48 ASP B CA 1
ATOM 926 C C . ASP B 1 48 ? -2.35 -9.688 -0.233 1 94.38 48 ASP B C 1
ATOM 928 O O . ASP B 1 48 ? -3.068 -9.016 -0.979 1 94.38 48 ASP B O 1
ATOM 932 N N . GLY B 1 49 ? -1.275 -10.617 -0.624 1 93.19 49 GLY B N 1
ATOM 933 C CA . GLY B 1 49 ? -1.217 -10.961 -2.037 1 93.19 49 GLY B CA 1
ATOM 934 C C . GLY B 1 49 ? -0.462 -9.938 -2.867 1 93.19 49 GLY B C 1
ATOM 935 O O . GLY B 1 49 ? -0.775 -9.734 -4.039 1 93.19 49 GLY B O 1
ATOM 936 N N . VAL B 1 50 ? 0.365 -9.195 -2.275 1 96.94 50 VAL B N 1
ATOM 937 C CA . VAL B 1 50 ? 1.191 -8.258 -3.031 1 96.94 50 VAL B CA 1
ATOM 938 C C . VAL B 1 50 ? 2.172 -9.023 -3.912 1 96.94 50 VAL B C 1
ATOM 940 O O . VAL B 1 50 ? 2.838 -9.953 -3.447 1 96.94 50 VAL B O 1
ATOM 943 N N . ASP B 1 51 ? 2.213 -8.734 -5.176 1 97.19 51 ASP B N 1
ATOM 944 C CA . ASP B 1 51 ? 3.188 -9.312 -6.09 1 97.19 51 ASP B CA 1
ATOM 945 C C . ASP B 1 51 ? 4.527 -8.586 -6 1 97.19 51 ASP B C 1
ATOM 947 O O . ASP B 1 51 ? 4.703 -7.516 -6.586 1 97.19 51 ASP B O 1
ATOM 951 N N . SER B 1 52 ? 5.398 -9.172 -5.344 1 97.81 52 SER B N 1
ATOM 952 C CA . SER B 1 52 ? 6.684 -8.539 -5.055 1 97.81 52 SER B CA 1
ATOM 953 C C . SER B 1 52 ? 7.473 -8.281 -6.336 1 97.81 52 SER B C 1
ATOM 955 O O . SER B 1 52 ? 8.18 -7.277 -6.441 1 97.81 52 SER B O 1
ATOM 957 N N . VAL B 1 53 ? 7.336 -9.117 -7.266 1 97.44 53 VAL B N 1
ATOM 958 C CA . VAL B 1 53 ? 8.039 -8.945 -8.531 1 97.44 53 VAL B CA 1
ATOM 959 C C . VAL B 1 53 ? 7.48 -7.738 -9.273 1 97.44 53 VAL B C 1
ATOM 961 O O . VAL B 1 53 ? 8.234 -6.891 -9.758 1 97.44 53 VAL B O 1
ATOM 964 N N . CYS B 1 54 ? 6.07 -7.715 -9.312 1 97.88 54 CYS B N 1
ATOM 965 C CA . CYS B 1 54 ? 5.418 -6.602 -9.992 1 97.88 54 CYS B CA 1
ATOM 966 C C . CYS B 1 54 ? 5.719 -5.281 -9.297 1 97.88 54 CYS B C 1
ATOM 968 O O . CYS B 1 54 ? 5.953 -4.266 -9.953 1 97.88 54 CYS B O 1
ATOM 970 N N . LEU B 1 55 ? 5.711 -5.227 -8.008 1 98.38 55 LEU B N 1
ATOM 971 C CA . LEU B 1 55 ? 6.059 -4.031 -7.242 1 98.38 55 LEU B CA 1
ATOM 972 C C . LEU B 1 55 ? 7.477 -3.572 -7.574 1 98.38 55 LEU B C 1
ATOM 974 O O . LEU B 1 55 ? 7.695 -2.396 -7.875 1 98.38 55 LEU B O 1
ATOM 978 N N . THR B 1 56 ? 8.516 -4.441 -7.516 1 98.62 56 THR B N 1
ATOM 979 C CA . THR B 1 56 ? 9.914 -4.113 -7.75 1 98.62 56 THR B CA 1
ATOM 980 C C . THR B 1 56 ? 10.117 -3.596 -9.172 1 98.62 56 THR B C 1
ATOM 982 O O . THR B 1 56 ? 10.867 -2.645 -9.391 1 98.62 56 THR B O 1
ATOM 985 N N . LYS B 1 57 ? 9.289 -4.266 -10.102 1 98.44 57 LYS B N 1
ATOM 986 C CA . LYS B 1 57 ? 9.352 -3.807 -11.484 1 98.44 57 LYS B CA 1
ATOM 987 C C . LYS B 1 57 ? 8.828 -2.379 -11.617 1 98.44 57 LYS B C 1
ATOM 989 O O . LYS B 1 57 ? 9.422 -1.557 -12.32 1 98.44 57 LYS B O 1
ATOM 994 N N . ALA B 1 58 ? 7.773 -2.039 -10.93 1 98.44 58 ALA B N 1
ATOM 995 C CA . ALA B 1 58 ? 7.195 -0.699 -10.969 1 98.44 58 ALA B CA 1
ATOM 996 C C . ALA B 1 58 ? 8.156 0.332 -10.391 1 98.44 58 ALA B C 1
ATOM 998 O O . ALA B 1 58 ? 8.305 1.431 -10.93 1 98.44 58 ALA B O 1
ATOM 999 N N . LEU B 1 59 ? 8.898 0.023 -9.406 1 98.38 59 LEU B N 1
ATOM 1000 C CA . LEU B 1 59 ? 9.883 0.895 -8.781 1 98.38 59 LEU B CA 1
ATOM 1001 C C . LEU B 1 59 ? 11.078 1.123 -9.703 1 98.38 59 LEU B C 1
ATOM 1003 O O . LEU B 1 59 ? 11.562 2.25 -9.828 1 98.38 59 LEU B O 1
ATOM 1007 N N . ARG B 1 60 ? 11.555 0.143 -10.25 1 97.88 60 ARG B N 1
ATOM 1008 C CA . ARG B 1 60 ? 12.68 0.274 -11.172 1 97.88 60 ARG B CA 1
ATOM 1009 C C . ARG B 1 60 ? 12.328 1.191 -12.336 1 97.88 60 ARG B C 1
ATOM 1011 O O . ARG B 1 60 ? 13.164 1.969 -12.797 1 97.88 60 ARG B O 1
ATOM 1018 N N . LYS B 1 61 ? 11.047 0.914 -12.812 1 97.44 61 LYS B N 1
ATOM 1019 C CA . LYS B 1 61 ? 10.617 1.701 -13.969 1 97.44 61 LYS B CA 1
ATOM 1020 C C . LYS B 1 61 ? 10.711 3.195 -13.672 1 97.44 61 LYS B C 1
ATOM 1022 O O . LYS B 1 61 ? 11.062 3.984 -14.555 1 97.44 61 LYS B O 1
ATOM 1027 N N . LYS B 1 62 ? 10.398 3.691 -12.484 1 95.69 62 LYS B N 1
ATOM 1028 C CA . LYS B 1 62 ? 10.289 5.105 -12.141 1 95.69 62 LYS B CA 1
ATOM 1029 C C . LYS B 1 62 ? 11.57 5.609 -11.477 1 95.69 62 LYS B C 1
ATOM 1031 O O . LYS B 1 62 ? 11.914 6.789 -11.586 1 95.69 62 LYS B O 1
ATOM 1036 N N . LEU B 1 63 ? 12.289 4.766 -10.797 1 96.94 63 LEU B N 1
ATOM 1037 C CA . LEU B 1 63 ? 13.398 5.215 -9.969 1 96.94 63 LEU B CA 1
ATOM 1038 C C . LEU B 1 63 ? 14.727 4.727 -10.531 1 96.94 63 LEU B C 1
ATOM 1040 O O . LEU B 1 63 ? 15.789 5.156 -10.078 1 96.94 63 LEU B O 1
ATOM 1044 N N . GLY B 1 64 ? 14.703 3.908 -11.398 1 96.06 64 GLY B N 1
ATOM 1045 C CA . GLY B 1 64 ? 15.93 3.41 -12.008 1 96.06 64 GLY B CA 1
ATOM 1046 C C . GLY B 1 64 ? 16.406 2.1 -11.406 1 96.06 64 GLY B C 1
ATOM 1047 O O . GLY B 1 64 ? 16.656 1.133 -12.125 1 96.06 64 GLY B O 1
ATOM 1048 N N . SER B 1 65 ? 16.5 2.02 -10.102 1 96.75 65 SER B N 1
ATOM 1049 C CA . SER B 1 65 ? 16.969 0.792 -9.477 1 96.75 65 SER B CA 1
ATOM 1050 C C . SER B 1 65 ? 16.125 0.429 -8.258 1 96.75 65 SER B C 1
ATOM 1052 O O . SER B 1 65 ? 15.797 1.294 -7.441 1 96.75 65 SER B O 1
ATOM 1054 N N . ALA B 1 66 ? 15.859 -0.952 -8.195 1 98.31 66 ALA B N 1
ATOM 1055 C CA . ALA B 1 66 ? 15.156 -1.541 -7.059 1 98.31 66 ALA B CA 1
ATOM 1056 C C . ALA B 1 66 ? 15.445 -3.035 -6.949 1 98.31 66 ALA B C 1
ATOM 1058 O O . ALA B 1 66 ? 15.406 -3.758 -7.945 1 98.31 66 ALA B O 1
ATOM 1059 N N . THR B 1 67 ? 15.812 -3.438 -5.723 1 97.81 67 THR B N 1
ATOM 1060 C CA . THR B 1 67 ? 16.156 -4.828 -5.457 1 97.81 67 THR B CA 1
ATOM 1061 C C . THR B 1 67 ? 15.383 -5.355 -4.246 1 97.81 67 THR B C 1
ATOM 1063 O O . THR B 1 67 ? 15.352 -4.711 -3.197 1 97.81 67 THR B O 1
ATOM 1066 N N . ILE B 1 68 ? 14.688 -6.566 -4.406 1 98.25 68 ILE B N 1
ATOM 1067 C CA . ILE B 1 68 ? 13.984 -7.137 -3.26 1 98.25 68 ILE B CA 1
ATOM 1068 C C . ILE B 1 68 ? 15 -7.598 -2.215 1 98.25 68 ILE B C 1
ATOM 1070 O O . ILE B 1 68 ? 15.922 -8.359 -2.525 1 98.25 68 ILE B O 1
ATOM 1074 N N . VAL B 1 69 ? 14.883 -7.117 -0.951 1 98.25 69 VAL B N 1
ATOM 1075 C CA . VAL B 1 69 ? 15.773 -7.457 0.159 1 98.25 69 VAL B CA 1
ATOM 1076 C C . VAL B 1 69 ? 15.148 -8.578 0.993 1 98.25 69 VAL B C 1
ATOM 1078 O O . VAL B 1 69 ? 15.859 -9.445 1.503 1 98.25 69 VAL B O 1
ATOM 1081 N N . LYS B 1 70 ? 13.805 -8.664 1.04 1 97.94 70 LYS B N 1
ATOM 1082 C CA . LYS B 1 70 ? 13.125 -9.609 1.922 1 97.94 70 LYS B CA 1
ATOM 1083 C C . LYS B 1 70 ? 11.664 -9.781 1.521 1 97.94 70 LYS B C 1
ATOM 1085 O O . LYS B 1 70 ? 10.992 -8.812 1.161 1 97.94 70 LYS B O 1
ATOM 1090 N N . VAL B 1 71 ? 11.266 -11.148 1.436 1 97.56 71 VAL B N 1
ATOM 1091 C CA . VAL B 1 71 ? 9.852 -11.492 1.333 1 97.56 71 VAL B CA 1
ATOM 1092 C C . VAL B 1 71 ? 9.5 -12.547 2.385 1 97.56 71 VAL B C 1
ATOM 1094 O O . VAL B 1 71 ? 10.102 -13.617 2.424 1 97.56 71 VAL B O 1
ATOM 1097 N N . GLU B 1 72 ? 8.602 -12.148 3.299 1 96.81 72 GLU B N 1
ATOM 1098 C CA . GLU B 1 72 ? 8.234 -13.109 4.336 1 96.81 72 GLU B CA 1
ATOM 1099 C C . GLU B 1 72 ? 6.738 -13.07 4.625 1 96.81 72 GLU B C 1
ATOM 1101 O O . GLU B 1 72 ? 6.086 -12.047 4.418 1 96.81 72 GLU B O 1
ATOM 1106 N N . GLN B 1 73 ? 6.273 -14.273 4.969 1 94.06 73 GLN B N 1
ATOM 1107 C CA . GLN B 1 73 ? 4.883 -14.336 5.414 1 94.06 73 GLN B CA 1
ATOM 1108 C C . GLN B 1 73 ? 4.738 -13.805 6.836 1 94.06 73 GLN B C 1
ATOM 1110 O O . GLN B 1 73 ? 5.578 -14.078 7.695 1 94.06 73 GLN B O 1
ATOM 1115 N N . VAL B 1 74 ? 3.736 -12.969 6.984 1 89.12 74 VAL B N 1
ATOM 1116 C CA . VAL B 1 74 ? 3.486 -12.43 8.312 1 89.12 74 VAL B CA 1
ATOM 1117 C C . VAL B 1 74 ? 2.248 -13.086 8.914 1 89.12 74 VAL B C 1
ATOM 1119 O O . VAL B 1 74 ? 1.228 -13.234 8.242 1 89.12 74 VAL B O 1
ATOM 1122 N N . LYS B 1 75 ? 2.518 -13.672 9.977 1 75.88 75 LYS B N 1
ATOM 1123 C CA . LYS B 1 75 ? 1.424 -14.344 10.672 1 75.88 75 LYS B CA 1
ATOM 1124 C C . LYS B 1 75 ? 0.469 -13.336 11.305 1 75.88 75 LYS B C 1
ATOM 1126 O O . LYS B 1 75 ? 0.901 -12.305 11.82 1 75.88 75 LYS B O 1
ATOM 1131 N N . GLY B 1 76 ? -0.718 -13.195 11 1 58.31 76 GLY B N 1
ATOM 1132 C CA . GLY B 1 76 ? -1.767 -12.305 11.477 1 58.31 76 GLY B CA 1
ATOM 1133 C C . GLY B 1 76 ? -2.043 -12.445 12.961 1 58.31 76 GLY B C 1
ATOM 1134 O O . GLY B 1 76 ? -1.665 -13.453 13.57 1 58.31 76 GLY B O 1
#

pLDDT: mean 95.55, std 5.7, range [58.22, 98.75]

Secondary structure (DSSP, 8-state):
-EEEEEEEE---SHHHHHHHHHHHHHSTTEEEEEEESTTS-EEEEEEES--HHHHHHHHHHHHS-EEEEEEEEEP-/-EEEEEEEE---SHHHHHHHHHHHHHSTTEEEEEEESTTS-EEEEEEES--HHHHHHHHHHHHS-EEEEEEEEE--

InterPro domains:
  IPR006121 Heavy metal-associated domain, HMA [PS50846] (2-71)
  IPR042885 Heavy metal-associated isoprenylated plant protein 47/16 [PTHR46932] (1-75)

Organism: Rubus argutus (NCBI:txid59490)

Sequence (152 aa):
MMQKIVVKVKVQCEKCRTKAMKIAATAQGVNKVSIQGVDRDHVEVIGDGVDSVCLTKALRKKLGSATIVKVEQVKGMMQKIVVKVKVQCEKCRTKAMKIAATAQGVNKVSIQGVDRDHVEVIGDGVDSVCLTKALRKKLGSATIVKVEQVKG

Solvent-accessible surface area (backbone atoms only — not comparable to full-atom values): 7968 Å² total; per-residue (Å²): 113,36,30,40,36,32,31,37,41,63,57,87,45,74,69,46,45,34,50,51,37,27,57,56,31,53,39,65,41,53,42,33,36,32,60,33,67,95,81,59,34,25,44,35,37,33,20,51,71,54,55,66,64,59,52,39,49,54,42,23,72,75,52,68,41,48,44,81,72,42,81,43,81,45,83,130,113,37,32,40,36,31,32,39,42,64,55,88,45,72,69,48,46,32,52,51,36,26,57,54,31,53,41,67,41,54,40,32,36,32,60,34,65,96,81,57,33,26,43,35,38,31,20,50,70,52,54,64,66,62,52,40,51,55,42,21,72,77,53,67,40,50,44,83,75,45,80,42,81,44,83,130

Radius of gyration: 14.48 Å; Cα contacts (8 Å, |Δi|>4): 360; chains: 2; bounding box: 36×34×35 Å